Protein AF-A0A5E7QLJ2-F1 (afdb_monomer_lite)

Secondary structure (DSSP, 8-state):
-HHHHH---S--HHHHHHHHHHHHHHHHHTT--HHHHHHHHHHHHHHHHHHHHHHHHHHHHHTS--------IIIIIHHHHHHHHHHHHHHHHHHGGGTT-TTHHHHHHHHHTT--SSHHHHHHHHHHHTTSSPPPPP-

Structure (mmCIF, N/CA/C/O backbone):
data_AF-A0A5E7QLJ2-F1
#
_entry.id   AF-A0A5E7QLJ2-F1
#
loop_
_atom_site.group_PDB
_atom_site.id
_atom_site.type_symbol
_atom_site.label_atom_id
_atom_site.label_alt_id
_atom_site.label_comp_id
_atom_site.label_asym_id
_atom_site.label_entity_id
_atom_site.label_seq_id
_atom_site.pdbx_PDB_ins_code
_atom_site.Cartn_x
_atom_site.Cartn_y
_atom_site.Cartn_z
_atom_site.occupancy
_atom_site.B_iso_or_equiv
_atom_site.auth_seq_id
_atom_site.auth_comp_id
_atom_site.auth_asym_id
_atom_site.auth_atom_id
_atom_site.pdbx_PDB_model_num
ATOM 1 N N . MET A 1 1 ? 8.437 1.061 -14.505 1.00 59.72 1 MET A N 1
ATOM 2 C CA . MET A 1 1 ? 9.827 0.770 -14.924 1.00 59.72 1 MET A CA 1
ATOM 3 C C . MET A 1 1 ? 10.851 1.859 -14.655 1.00 59.72 1 MET A C 1
ATOM 5 O O . MET A 1 1 ? 12.020 1.539 -14.767 1.00 59.72 1 MET A O 1
ATOM 9 N N . THR A 1 2 ? 10.503 3.077 -14.222 1.00 68.25 2 THR A N 1
ATOM 10 C CA . THR A 1 2 ? 11.506 4.133 -13.966 1.00 68.25 2 THR A CA 1
ATOM 11 C C . THR A 1 2 ? 12.689 3.670 -13.104 1.00 68.25 2 THR A C 1
ATOM 13 O O . THR A 1 2 ? 13.797 4.147 -13.296 1.00 68.25 2 THR A O 1
ATOM 16 N N . LYS A 1 3 ? 12.489 2.722 -12.177 1.00 75.06 3 LYS A N 1
ATOM 17 C CA . LYS A 1 3 ? 13.564 2.127 -11.364 1.00 75.06 3 LYS A CA 1
ATOM 18 C C . LYS A 1 3 ? 14.408 1.069 -12.088 1.00 75.06 3 LYS A C 1
ATOM 20 O O . LYS A 1 3 ? 15.603 1.032 -11.846 1.00 75.06 3 LYS A O 1
ATOM 25 N N . TRP A 1 4 ? 13.824 0.281 -12.997 1.00 79.44 4 TRP A N 1
ATOM 26 C CA . TRP A 1 4 ? 14.589 -0.568 -13.924 1.00 79.44 4 TRP A CA 1
ATOM 27 C C . TRP A 1 4 ? 15.477 0.309 -14.813 1.00 79.44 4 TRP A C 1
ATOM 29 O O . TRP A 1 4 ? 16.687 0.134 -14.837 1.00 79.44 4 TRP A O 1
ATOM 39 N N . ASP A 1 5 ? 14.879 1.325 -15.440 1.00 80.62 5 ASP A N 1
ATOM 40 C CA . ASP A 1 5 ? 15.568 2.202 -16.391 1.00 80.62 5 ASP A CA 1
ATOM 41 C C . ASP A 1 5 ? 16.655 3.069 -15.715 1.00 80.62 5 ASP A C 1
ATOM 43 O O . ASP A 1 5 ? 17.665 3.390 -16.330 1.00 80.62 5 ASP A O 1
ATOM 47 N N . SER A 1 6 ? 16.462 3.464 -14.447 1.00 78.44 6 SER A N 1
ATOM 48 C CA . SER A 1 6 ? 17.407 4.331 -13.711 1.00 78.44 6 SER A CA 1
ATOM 49 C C . SER A 1 6 ? 18.338 3.608 -12.734 1.00 78.44 6 SER A C 1
ATOM 51 O O . SER A 1 6 ? 19.182 4.264 -12.128 1.00 78.44 6 SER A O 1
ATOM 53 N N . GLY A 1 7 ? 18.156 2.304 -12.506 1.00 79.69 7 GLY A N 1
ATOM 54 C CA . GLY A 1 7 ? 18.905 1.527 -11.508 1.00 79.69 7 GLY A CA 1
ATOM 55 C C . GLY A 1 7 ? 18.683 1.948 -10.047 1.00 79.69 7 GLY A C 1
ATOM 56 O O . GLY A 1 7 ? 19.374 1.463 -9.152 1.00 79.69 7 GLY A O 1
ATOM 57 N N . LYS A 1 8 ? 17.745 2.864 -9.773 1.00 84.00 8 LYS A N 1
ATOM 58 C CA . LYS A 1 8 ? 17.470 3.337 -8.410 1.00 84.00 8 LYS A CA 1
ATOM 59 C C . LYS A 1 8 ? 16.850 2.230 -7.552 1.00 84.00 8 LYS A C 1
ATOM 61 O O . LYS A 1 8 ? 16.013 1.474 -8.057 1.00 84.00 8 LYS A O 1
ATOM 66 N N . PRO A 1 9 ? 17.173 2.176 -6.246 1.00 87.38 9 PRO A N 1
ATOM 67 C CA . PRO A 1 9 ? 16.599 1.181 -5.355 1.00 87.38 9 PRO A CA 1
ATOM 68 C C . PRO A 1 9 ? 15.073 1.308 -5.285 1.00 87.38 9 PRO A C 1
ATOM 70 O O . PRO A 1 9 ? 14.498 2.396 -5.404 1.00 87.38 9 PRO A O 1
ATOM 73 N N . ILE A 1 10 ? 14.401 0.170 -5.091 1.00 89.88 10 ILE A N 1
ATOM 74 C CA . ILE A 1 10 ? 12.956 0.153 -4.849 1.00 89.88 10 ILE A CA 1
ATOM 75 C C . ILE A 1 10 ? 12.631 0.818 -3.520 1.00 89.88 10 ILE A C 1
ATOM 77 O O . ILE A 1 10 ? 11.716 1.640 -3.477 1.00 89.88 10 ILE A O 1
ATOM 81 N N . GLN A 1 11 ? 13.373 0.473 -2.476 1.00 90.94 11 GLN A N 1
ATOM 82 C CA . GLN A 1 11 ? 13.201 1.068 -1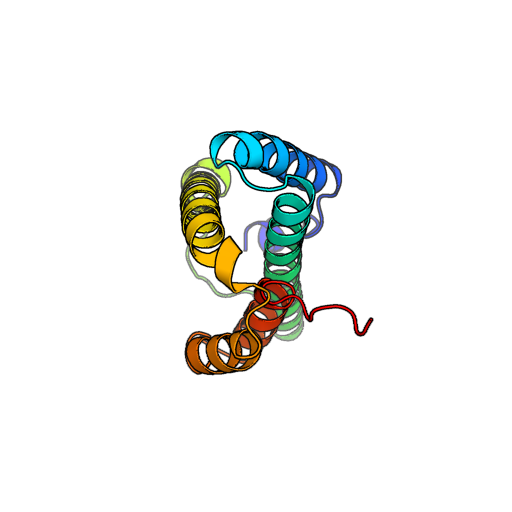.165 1.00 90.94 11 GLN A CA 1
ATOM 83 C C . GLN A 1 11 ? 13.863 2.445 -1.102 1.00 90.94 11 GLN A C 1
ATOM 85 O O . GLN A 1 11 ? 15.022 2.607 -1.484 1.00 90.94 11 GLN A O 1
ATOM 90 N N . ASP A 1 12 ? 13.122 3.417 -0.583 1.00 92.44 12 ASP A N 1
ATOM 91 C CA . ASP A 1 12 ? 13.586 4.780 -0.328 1.00 92.44 12 ASP A CA 1
ATOM 92 C C . ASP A 1 12 ? 13.138 5.178 1.081 1.00 92.44 12 ASP A C 1
ATOM 94 O O . ASP A 1 12 ? 12.132 5.859 1.267 1.00 92.44 12 ASP A O 1
ATOM 98 N N . SER A 1 13 ? 13.854 4.687 2.099 1.00 92.50 13 SER A N 1
ATOM 99 C CA . SER A 1 13 ? 13.434 4.809 3.502 1.00 92.50 13 SER A CA 1
ATOM 100 C C . SER A 1 13 ? 13.127 6.253 3.939 1.00 92.50 13 SER A C 1
ATOM 102 O O . SER A 1 13 ? 12.097 6.451 4.585 1.00 92.50 13 SER A O 1
ATOM 104 N N . PRO A 1 14 ? 13.932 7.280 3.585 1.00 94.25 14 PRO A N 1
ATOM 105 C CA . PRO A 1 14 ? 13.598 8.666 3.917 1.00 94.25 14 PRO A CA 1
ATOM 106 C C . PRO A 1 14 ? 12.293 9.135 3.265 1.00 94.25 14 PRO A C 1
ATOM 108 O O . PRO A 1 14 ? 11.451 9.749 3.925 1.00 94.25 14 PRO A O 1
ATOM 111 N N . ARG A 1 15 ? 12.083 8.824 1.979 1.00 91.44 15 ARG A N 1
ATOM 112 C CA . ARG A 1 15 ? 10.837 9.173 1.287 1.00 91.44 15 ARG A CA 1
ATOM 113 C C . ARG A 1 15 ? 9.641 8.437 1.878 1.00 91.44 15 ARG A C 1
ATOM 115 O O . ARG A 1 15 ? 8.575 9.030 2.019 1.00 91.44 15 ARG A O 1
ATOM 122 N N . GLU A 1 16 ? 9.809 7.162 2.196 1.00 94.38 16 GLU A N 1
ATOM 123 C CA . GLU A 1 16 ? 8.778 6.308 2.775 1.00 94.38 16 GLU A CA 1
ATOM 124 C C . GLU A 1 16 ? 8.336 6.828 4.150 1.00 94.38 16 GLU A C 1
ATOM 126 O O . GLU A 1 16 ? 7.139 6.995 4.390 1.00 94.38 16 GLU A O 1
ATOM 131 N N . ALA A 1 17 ? 9.289 7.207 5.006 1.00 96.06 17 ALA A N 1
ATOM 132 C CA . ALA A 1 17 ? 9.004 7.840 6.291 1.00 96.06 17 ALA A CA 1
ATOM 133 C C . ALA A 1 17 ? 8.210 9.148 6.128 1.00 96.06 17 ALA A C 1
ATOM 135 O O . ALA A 1 17 ? 7.249 9.377 6.863 1.00 96.06 17 ALA A O 1
ATOM 136 N N . GLN A 1 18 ? 8.546 9.974 5.130 1.00 95.31 18 GLN A N 1
ATOM 137 C CA . GLN A 1 18 ? 7.800 11.204 4.847 1.00 95.31 18 GLN A CA 1
ATOM 138 C C . GLN A 1 18 ? 6.353 10.926 4.413 1.00 95.31 18 GLN A C 1
ATOM 140 O O . GLN A 1 18 ? 5.440 11.642 4.821 1.00 95.31 18 GLN A O 1
ATOM 145 N N . VAL A 1 19 ? 6.126 9.898 3.590 1.00 93.81 19 VAL A N 1
ATOM 146 C CA . VAL A 1 19 ? 4.773 9.509 3.152 1.00 93.81 19 VAL A CA 1
ATOM 147 C C . VAL A 1 19 ? 3.930 9.063 4.347 1.00 93.81 19 VAL A C 1
ATOM 149 O O . VAL A 1 19 ? 2.793 9.511 4.491 1.00 93.81 19 VAL A O 1
ATOM 152 N N . ILE A 1 20 ? 4.501 8.253 5.241 1.00 96.06 20 ILE A N 1
ATOM 153 C CA . ILE A 1 20 ? 3.825 7.801 6.463 1.00 96.06 20 ILE A CA 1
ATOM 154 C C . ILE A 1 20 ? 3.540 8.980 7.403 1.00 96.06 20 ILE A C 1
ATOM 156 O O . ILE A 1 20 ? 2.435 9.086 7.933 1.00 96.06 20 ILE A O 1
ATOM 160 N N . ALA A 1 21 ? 4.492 9.899 7.586 1.00 95.88 21 ALA A N 1
ATOM 161 C CA . ALA A 1 21 ? 4.287 11.096 8.401 1.00 95.88 21 ALA A CA 1
ATOM 162 C C . ALA A 1 21 ? 3.133 11.961 7.865 1.00 95.88 21 ALA A C 1
ATOM 164 O O . ALA A 1 21 ? 2.255 12.359 8.627 1.00 95.88 21 ALA A O 1
ATOM 165 N N . ASN A 1 22 ? 3.069 12.174 6.548 1.00 92.69 22 ASN A N 1
ATOM 166 C CA . ASN A 1 22 ? 1.974 12.919 5.921 1.00 92.69 22 ASN A CA 1
ATOM 167 C C . ASN A 1 22 ? 0.620 12.215 6.098 1.00 92.69 22 ASN A C 1
ATOM 169 O O . ASN A 1 22 ? -0.398 12.870 6.318 1.00 92.69 22 ASN A O 1
ATOM 173 N N . ALA A 1 23 ? 0.594 10.882 6.018 1.00 94.19 23 ALA A N 1
ATOM 174 C CA . ALA A 1 23 ? -0.620 10.105 6.242 1.00 94.19 23 ALA A CA 1
ATOM 175 C C . ALA A 1 23 ? -1.157 10.259 7.672 1.00 94.19 23 ALA A C 1
ATOM 177 O O . ALA A 1 23 ? -2.365 10.396 7.855 1.00 94.19 23 ALA A O 1
ATOM 178 N N . ARG A 1 24 ? -0.269 10.313 8.674 1.00 95.88 24 ARG A N 1
ATOM 179 C CA . ARG A 1 24 ? -0.642 10.581 10.074 1.00 95.88 24 ARG A CA 1
ATOM 180 C C . ARG A 1 24 ? -1.316 11.940 10.232 1.00 95.88 24 ARG A C 1
ATOM 182 O O . ARG A 1 24 ? -2.317 12.039 10.931 1.00 95.88 24 ARG A O 1
ATOM 189 N N . THR A 1 25 ? -0.807 12.973 9.561 1.00 93.50 25 THR A N 1
ATOM 190 C CA . THR A 1 25 ? -1.439 14.300 9.560 1.00 93.50 25 THR A CA 1
ATOM 191 C C . THR A 1 25 ? -2.842 14.242 8.953 1.00 93.50 25 THR A C 1
ATOM 193 O O . THR A 1 25 ? -3.795 14.683 9.592 1.00 93.50 25 THR A O 1
ATOM 196 N N . LEU A 1 26 ? -2.998 13.615 7.782 1.00 90.56 26 LEU A N 1
ATOM 197 C CA . LEU A 1 26 ? -4.298 13.475 7.108 1.00 90.56 26 LEU A CA 1
ATOM 198 C C . LEU A 1 26 ? -5.311 12.651 7.916 1.00 90.56 26 LEU A C 1
ATOM 200 O O . LEU A 1 26 ? -6.508 12.914 7.843 1.00 90.56 26 LEU A O 1
ATOM 204 N N . ALA A 1 27 ? -4.858 11.677 8.709 1.00 93.56 27 ALA A N 1
ATOM 205 C CA . ALA A 1 27 ? -5.735 10.886 9.573 1.00 93.56 27 ALA A CA 1
ATOM 206 C C . ALA A 1 27 ? -6.597 11.774 10.484 1.00 93.56 27 ALA A C 1
ATOM 208 O O . ALA A 1 27 ? -7.799 11.545 10.626 1.00 93.56 27 ALA A O 1
ATOM 209 N N . THR A 1 28 ? -5.997 12.834 11.035 1.00 89.81 28 THR A N 1
ATOM 210 C CA . THR A 1 28 ? -6.684 13.761 11.944 1.00 89.81 28 THR A CA 1
ATOM 211 C C . THR A 1 28 ? -7.816 14.531 11.259 1.00 89.81 28 THR A C 1
ATOM 213 O O . THR A 1 28 ? -8.879 14.707 11.855 1.00 89.81 28 THR A O 1
ATOM 216 N N . GLU A 1 29 ? -7.656 14.893 9.982 1.00 88.56 29 GLU A N 1
ATOM 217 C CA . GLU A 1 29 ? -8.693 15.562 9.178 1.00 88.56 29 GLU A CA 1
ATOM 218 C C . GLU A 1 29 ? -9.914 14.655 8.954 1.00 88.56 29 GLU A C 1
ATOM 220 O O . GLU A 1 29 ? -11.048 15.124 8.851 1.00 88.56 29 GLU A O 1
ATOM 225 N N . HIS A 1 30 ? -9.686 13.340 8.940 1.00 85.94 30 HIS A N 1
ATOM 226 C CA . HIS A 1 30 ? -10.703 12.309 8.748 1.00 85.94 30 HIS A CA 1
ATOM 227 C C . HIS A 1 30 ? -11.214 11.684 10.056 1.00 85.94 30 HIS A C 1
ATOM 229 O O . HIS A 1 30 ? -12.002 10.740 9.998 1.00 85.94 30 HIS A O 1
ATOM 235 N N . LYS A 1 31 ? -10.812 12.205 11.229 1.00 90.56 31 LYS A N 1
ATOM 236 C CA . LYS A 1 31 ? -11.151 11.654 12.560 1.00 90.56 31 LYS A CA 1
ATOM 237 C C . LYS A 1 31 ? -10.764 10.174 12.719 1.00 90.56 31 LYS A C 1
ATOM 239 O O . LYS A 1 31 ? -11.457 9.413 13.391 1.00 90.56 31 LYS A O 1
ATOM 244 N N . LEU A 1 32 ? -9.673 9.776 12.073 1.00 93.88 32 LEU A N 1
ATOM 245 C CA . LEU A 1 32 ? -9.088 8.443 12.152 1.00 93.88 32 LEU A CA 1
ATOM 246 C C . LEU A 1 32 ? -7.943 8.423 13.166 1.00 93.88 32 LEU A C 1
ATOM 248 O O . LEU A 1 32 ? -7.291 9.444 13.392 1.00 93.88 32 LEU A O 1
ATOM 252 N N . ASP A 1 33 ? -7.660 7.246 13.722 1.00 94.69 33 ASP A N 1
ATOM 253 C CA . ASP A 1 33 ? -6.458 7.037 14.525 1.00 94.69 33 ASP A CA 1
ATOM 254 C C . ASP A 1 33 ? -5.193 7.148 13.631 1.00 94.69 33 ASP A C 1
ATOM 256 O O . ASP A 1 33 ? -5.104 6.479 12.591 1.00 94.69 33 ASP A O 1
ATOM 260 N N . PRO A 1 34 ? -4.219 8.019 13.967 1.00 96.19 34 PRO A N 1
ATOM 261 C CA . PRO A 1 34 ? -3.027 8.210 13.142 1.00 96.19 34 PRO A CA 1
ATOM 262 C C . PRO A 1 34 ? -2.118 6.981 13.037 1.00 96.19 34 PRO A C 1
ATOM 264 O O . PRO A 1 34 ? -1.443 6.829 12.017 1.00 96.19 34 PRO A O 1
ATOM 267 N N . ASP A 1 35 ? -2.053 6.128 14.063 1.00 95.75 35 ASP A N 1
ATOM 268 C CA . ASP A 1 35 ? -1.246 4.905 14.043 1.00 95.75 35 ASP A CA 1
ATOM 269 C C . ASP A 1 35 ? -1.875 3.850 13.132 1.00 95.75 35 ASP A C 1
ATOM 271 O O . ASP A 1 35 ? -1.172 3.253 12.313 1.00 95.75 35 ASP A O 1
ATOM 275 N N . ASP A 1 36 ? -3.195 3.692 13.193 1.00 95.25 36 A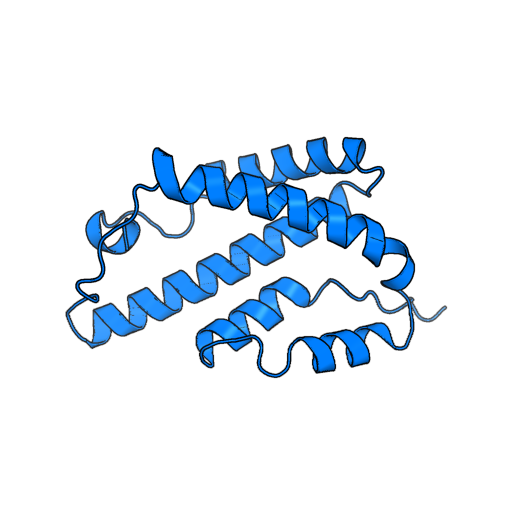SP A N 1
ATOM 276 C CA . ASP A 1 36 ? -3.962 2.848 12.273 1.00 95.25 36 ASP A CA 1
ATOM 277 C C . ASP A 1 36 ? -3.753 3.261 10.806 1.00 95.25 36 ASP A C 1
ATOM 279 O O . ASP A 1 36 ? -3.470 2.432 9.934 1.00 95.25 36 ASP A O 1
ATOM 283 N N . VAL A 1 37 ? -3.829 4.564 10.519 1.00 96.81 37 VAL A N 1
ATOM 284 C CA . VAL A 1 37 ? -3.594 5.093 9.168 1.00 96.81 37 VAL A CA 1
ATOM 285 C C . VAL A 1 37 ? -2.141 4.904 8.730 1.00 96.81 37 VAL A C 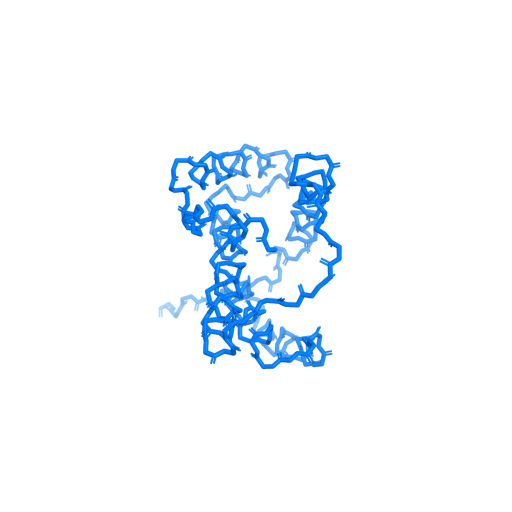1
ATOM 287 O O . VAL A 1 37 ? -1.886 4.552 7.575 1.00 96.81 37 VAL A O 1
ATOM 290 N N . ALA A 1 38 ? -1.175 5.092 9.630 1.00 96.75 38 ALA A N 1
ATOM 291 C CA . ALA A 1 38 ? 0.228 4.832 9.329 1.00 96.75 38 ALA A CA 1
ATOM 292 C C . ALA A 1 38 ? 0.465 3.363 8.949 1.00 96.75 38 ALA A C 1
ATOM 294 O O . ALA A 1 38 ? 1.166 3.094 7.971 1.00 96.75 38 ALA A O 1
ATOM 295 N N . GLN A 1 39 ? -0.150 2.423 9.672 1.00 96.56 39 GLN A N 1
ATOM 296 C CA . GLN A 1 39 ? -0.081 0.995 9.356 1.00 96.56 39 GLN A CA 1
ATOM 297 C C . GLN A 1 39 ? -0.738 0.677 8.009 1.00 96.56 39 GLN A C 1
ATOM 299 O O . GLN A 1 39 ? -0.152 -0.048 7.201 1.00 96.56 39 GLN A O 1
ATOM 304 N N . LEU A 1 40 ? -1.906 1.263 7.722 1.00 97.06 40 LEU A N 1
ATOM 305 C CA . LEU A 1 40 ? -2.595 1.099 6.440 1.00 97.06 40 LEU A CA 1
ATOM 306 C C . LEU A 1 40 ? -1.717 1.541 5.262 1.00 97.06 40 LEU A C 1
ATOM 308 O O . LEU A 1 40 ? -1.585 0.811 4.277 1.00 97.06 40 LEU A O 1
ATOM 312 N N . ILE A 1 41 ? -1.107 2.725 5.357 1.00 97.06 41 ILE A N 1
ATOM 313 C CA . ILE A 1 41 ? -0.263 3.280 4.293 1.00 97.06 41 ILE A CA 1
ATOM 314 C C . ILE A 1 41 ? 1.048 2.507 4.158 1.00 97.06 41 ILE A C 1
ATOM 316 O O . ILE A 1 41 ? 1.442 2.186 3.035 1.00 97.06 41 ILE A O 1
ATOM 320 N N . ALA A 1 42 ? 1.671 2.104 5.268 1.00 97.25 42 ALA A N 1
ATOM 321 C CA . ALA A 1 42 ? 2.820 1.203 5.230 1.00 97.25 42 ALA A CA 1
ATOM 322 C C . ALA A 1 42 ? 2.472 -0.119 4.520 1.00 97.25 42 ALA A C 1
ATOM 324 O O . ALA A 1 42 ? 3.242 -0.591 3.686 1.00 97.25 42 ALA A O 1
ATOM 325 N N . ALA A 1 43 ? 1.286 -0.689 4.763 1.00 98.00 43 ALA A N 1
ATOM 326 C CA . ALA A 1 43 ? 0.840 -1.898 4.074 1.00 98.00 43 ALA A CA 1
ATOM 327 C C . ALA A 1 43 ? 0.692 -1.705 2.556 1.00 98.00 43 ALA A C 1
ATOM 329 O O . ALA A 1 43 ? 1.123 -2.574 1.794 1.00 98.00 43 ALA A O 1
ATOM 330 N N . GLN A 1 44 ? 0.161 -0.560 2.106 1.00 98.06 44 GLN A N 1
ATOM 331 C CA . GLN A 1 44 ? 0.085 -0.239 0.673 1.00 98.06 44 GLN A CA 1
ATOM 332 C C . GLN A 1 44 ? 1.480 -0.119 0.046 1.00 98.06 44 GLN A C 1
ATOM 334 O O . GLN A 1 44 ? 1.716 -0.597 -1.064 1.00 98.06 44 GLN A O 1
ATOM 339 N N . MET A 1 45 ? 2.416 0.512 0.758 1.00 96.56 45 MET A N 1
ATOM 340 C CA . MET A 1 45 ? 3.788 0.708 0.290 1.00 96.56 45 MET A CA 1
ATOM 341 C C . MET A 1 45 ? 4.534 -0.619 0.169 1.00 96.56 45 MET A C 1
ATOM 343 O O . MET A 1 45 ? 5.139 -0.881 -0.869 1.00 96.56 45 MET A O 1
ATOM 347 N N . GLU A 1 46 ? 4.445 -1.489 1.176 1.00 97.81 46 GLU A N 1
ATOM 348 C CA . GLU A 1 46 ? 5.060 -2.819 1.126 1.00 97.81 46 GLU A CA 1
ATOM 349 C C . GLU A 1 46 ? 4.456 -3.694 0.022 1.00 97.81 46 GLU A C 1
ATOM 351 O O . GLU A 1 46 ? 5.194 -4.345 -0.716 1.00 97.81 46 GLU A O 1
ATOM 356 N N . ALA A 1 47 ? 3.134 -3.659 -0.167 1.00 98.12 47 ALA A N 1
ATOM 357 C CA . ALA A 1 47 ? 2.481 -4.341 -1.284 1.00 98.12 47 ALA A CA 1
ATOM 358 C C . ALA A 1 47 ? 2.979 -3.828 -2.646 1.00 98.12 47 ALA A C 1
ATOM 360 O O . ALA A 1 47 ? 3.280 -4.610 -3.548 1.00 98.12 47 ALA A O 1
ATOM 361 N N . ASN A 1 48 ? 3.134 -2.511 -2.795 1.00 96.62 48 ASN A N 1
ATOM 362 C CA . ASN A 1 48 ? 3.663 -1.922 -4.020 1.00 96.62 48 ASN A CA 1
ATOM 363 C C . ASN A 1 48 ? 5.139 -2.289 -4.259 1.00 96.62 48 ASN A C 1
ATOM 365 O O . ASN A 1 48 ? 5.544 -2.490 -5.408 1.00 96.62 48 ASN A O 1
ATOM 369 N N . LYS A 1 49 ? 5.952 -2.392 -3.200 1.00 96.25 49 LYS A N 1
ATOM 370 C CA . LYS A 1 49 ? 7.341 -2.867 -3.295 1.00 96.25 49 LYS A CA 1
ATOM 371 C C . LYS A 1 49 ? 7.405 -4.347 -3.665 1.00 96.25 49 LYS A C 1
ATOM 373 O O . LYS A 1 49 ? 8.235 -4.700 -4.498 1.00 96.25 49 LYS A O 1
ATOM 378 N N . LEU A 1 50 ? 6.508 -5.182 -3.136 1.00 97.88 50 LEU A N 1
ATOM 379 C CA . LEU A 1 50 ? 6.400 -6.601 -3.492 1.00 97.88 50 LEU A CA 1
ATOM 380 C C . LEU A 1 50 ? 6.212 -6.784 -5.003 1.00 97.88 50 LEU A C 1
ATOM 382 O O . LEU A 1 50 ? 6.971 -7.526 -5.625 1.00 97.88 50 LEU A O 1
ATOM 386 N N . VAL A 1 51 ? 5.277 -6.046 -5.614 1.00 97.19 51 VAL A N 1
ATOM 387 C CA . VAL A 1 51 ? 5.075 -6.086 -7.075 1.00 97.19 51 VAL A CA 1
ATOM 388 C C . VAL A 1 51 ? 6.318 -5.599 -7.817 1.00 97.19 51 VAL A C 1
ATOM 390 O O . VAL A 1 51 ? 6.757 -6.243 -8.766 1.00 97.19 51 VAL A O 1
ATOM 393 N N . GLN A 1 52 ? 6.922 -4.486 -7.386 1.00 95.12 52 GLN A N 1
ATOM 394 C CA . GLN A 1 52 ? 8.126 -3.960 -8.037 1.00 95.12 52 GLN A CA 1
ATOM 395 C C . GLN A 1 52 ? 9.285 -4.965 -8.006 1.00 95.12 52 GLN A C 1
ATOM 397 O O . GLN A 1 52 ? 9.924 -5.163 -9.037 1.00 95.12 52 GLN A O 1
ATOM 402 N N . TYR A 1 53 ? 9.551 -5.611 -6.867 1.00 96.31 53 TYR A N 1
ATOM 403 C CA . TYR A 1 53 ? 10.609 -6.618 -6.762 1.00 96.31 53 TYR A CA 1
ATOM 404 C C . TYR A 1 53 ? 10.299 -7.859 -7.601 1.00 96.31 53 TYR A C 1
ATOM 406 O O . TYR A 1 53 ? 11.180 -8.336 -8.314 1.00 96.31 53 TYR A O 1
ATOM 414 N N . GLY A 1 54 ? 9.052 -8.345 -7.573 1.00 96.56 54 GLY A N 1
ATOM 415 C CA . GLY A 1 54 ? 8.627 -9.482 -8.391 1.00 96.56 54 GLY A CA 1
ATOM 416 C C . GLY A 1 54 ? 8.797 -9.221 -9.889 1.00 96.56 54 GLY A C 1
ATOM 417 O O . GLY A 1 54 ? 9.354 -10.053 -10.602 1.00 96.56 54 GLY A O 1
ATOM 418 N N . LEU A 1 55 ? 8.399 -8.036 -10.358 1.00 95.38 55 LEU A N 1
ATOM 419 C CA . LEU A 1 55 ? 8.575 -7.631 -11.753 1.00 95.38 55 LEU A CA 1
ATOM 420 C C . LEU A 1 55 ? 10.051 -7.456 -12.132 1.00 95.38 55 LEU A C 1
ATOM 422 O O . LEU A 1 55 ? 10.453 -7.923 -13.194 1.00 95.38 55 LEU A O 1
ATOM 426 N N . LEU A 1 56 ? 10.876 -6.841 -11.272 1.00 94.00 56 LEU A N 1
ATOM 427 C CA . LEU A 1 56 ? 12.319 -6.742 -11.528 1.00 94.00 56 LEU A CA 1
ATOM 428 C C . LEU A 1 56 ? 12.947 -8.128 -11.692 1.00 94.00 56 LEU A C 1
ATOM 430 O O . LEU A 1 56 ? 13.702 -8.327 -12.637 1.00 94.00 56 LEU A O 1
ATOM 434 N N . ALA A 1 57 ? 12.618 -9.082 -10.818 1.00 94.88 57 ALA A N 1
ATOM 435 C CA . ALA A 1 57 ? 13.141 -10.442 -10.908 1.00 94.88 57 ALA A CA 1
ATOM 436 C C . ALA A 1 57 ? 12.746 -11.121 -12.233 1.00 94.88 57 ALA A C 1
ATOM 438 O O . ALA A 1 57 ? 13.589 -11.731 -12.889 1.00 94.88 57 ALA A O 1
ATOM 439 N N . GLN A 1 58 ? 11.490 -10.963 -12.668 1.00 95.12 58 GLN A N 1
ATOM 440 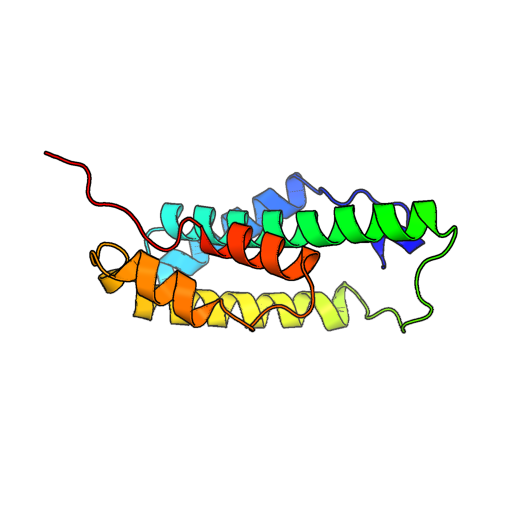C CA . GLN A 1 58 ? 11.018 -11.483 -13.957 1.00 95.12 58 GLN A CA 1
ATOM 441 C C . GLN A 1 58 ? 11.778 -10.866 -15.139 1.00 95.12 58 GLN A C 1
ATOM 443 O O . GLN A 1 58 ? 12.205 -11.586 -16.038 1.00 95.12 58 GLN A O 1
ATOM 448 N N . TRP A 1 5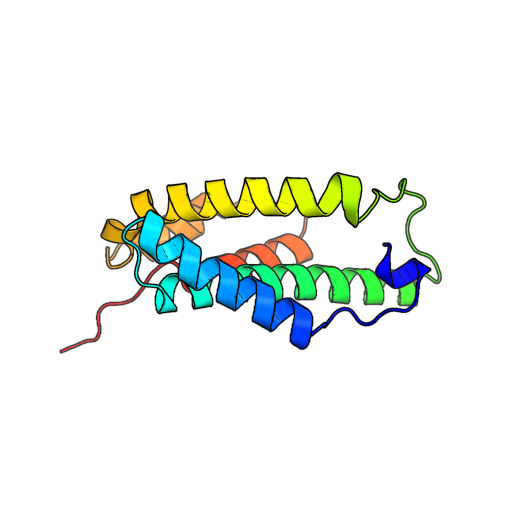9 ? 11.990 -9.548 -15.134 1.00 94.81 59 TRP A N 1
ATOM 449 C CA . TRP A 1 59 ? 12.710 -8.859 -16.212 1.00 94.81 59 TRP A CA 1
ATOM 450 C C . TRP A 1 59 ? 14.200 -9.192 -16.229 1.00 94.81 59 TRP A C 1
ATOM 452 O O . TRP A 1 59 ? 14.775 -9.340 -17.303 1.00 94.81 59 TRP A O 1
ATOM 462 N N . GLN A 1 60 ? 14.824 -9.364 -15.060 1.00 93.25 60 GLN A N 1
ATOM 463 C CA . GLN A 1 60 ? 16.204 -9.847 -14.965 1.00 93.25 60 GLN A CA 1
ATOM 464 C C . GLN A 1 60 ? 16.338 -11.241 -15.581 1.00 93.25 60 GLN A C 1
ATOM 466 O O . GLN A 1 60 ? 17.239 -11.461 -16.385 1.00 93.25 60 GLN A O 1
ATOM 471 N N . ALA A 1 61 ? 15.422 -12.159 -15.257 1.00 95.94 61 ALA A N 1
ATOM 472 C CA . ALA A 1 61 ? 15.418 -13.510 -15.814 1.00 95.94 61 ALA A CA 1
ATOM 473 C C . ALA A 1 61 ? 15.161 -13.529 -17.332 1.00 95.94 61 ALA A C 1
ATOM 475 O O . ALA A 1 61 ? 15.745 -14.342 -18.043 1.00 95.94 61 ALA A O 1
ATOM 476 N N . ALA A 1 62 ? 14.315 -12.624 -17.833 1.00 95.44 62 ALA A N 1
ATOM 477 C CA . ALA A 1 62 ? 14.032 -12.483 -19.261 1.00 95.44 62 ALA A CA 1
ATOM 478 C C . ALA A 1 62 ? 15.111 -11.699 -20.036 1.00 95.44 62 ALA A C 1
ATOM 480 O O . ALA A 1 62 ? 15.101 -11.699 -21.265 1.00 95.44 62 ALA A O 1
ATOM 481 N N . GLY A 1 63 ? 16.012 -10.994 -19.344 1.00 95.19 63 GLY A N 1
ATOM 482 C CA . GLY A 1 63 ? 17.013 -10.105 -19.942 1.00 95.19 63 GLY A CA 1
ATOM 483 C C . GLY A 1 63 ? 16.460 -8.775 -20.475 1.00 95.19 63 GLY A C 1
ATOM 484 O O . GLY A 1 63 ? 17.225 -7.965 -20.995 1.00 95.19 63 GLY A O 1
ATOM 485 N N . ALA A 1 64 ? 15.156 -8.523 -20.342 1.00 93.62 64 ALA A N 1
ATOM 486 C CA . ALA A 1 64 ? 14.504 -7.305 -20.805 1.00 93.62 64 ALA A CA 1
ATOM 487 C C . ALA A 1 64 ? 13.240 -6.992 -19.992 1.00 93.62 64 ALA A C 1
ATOM 489 O O . ALA A 1 64 ? 12.551 -7.886 -19.496 1.00 93.62 64 ALA A O 1
ATOM 490 N N . ALA A 1 65 ? 12.909 -5.704 -19.904 1.00 92.81 65 ALA A N 1
ATOM 491 C CA . ALA A 1 65 ? 11.623 -5.231 -19.405 1.00 92.81 65 ALA A CA 1
ATOM 492 C C . ALA A 1 65 ? 10.693 -4.887 -20.590 1.00 92.81 65 ALA A C 1
ATOM 494 O O . ALA A 1 65 ? 11.188 -4.443 -21.620 1.00 92.81 65 ALA A O 1
ATOM 495 N N . PRO A 1 66 ? 9.360 -5.024 -20.455 1.00 90.75 66 PRO A N 1
ATOM 496 C CA . PRO A 1 66 ? 8.395 -4.651 -21.491 1.00 90.75 66 PRO A CA 1
ATOM 497 C C . PRO A 1 66 ? 8.580 -3.232 -22.060 1.00 90.75 66 PRO A C 1
ATOM 499 O O . PRO A 1 66 ? 8.852 -2.287 -21.311 1.00 90.75 66 PRO A O 1
ATOM 502 N N . ASP A 1 67 ? 8.286 -3.053 -23.348 1.00 89.75 67 ASP A N 1
ATOM 503 C CA . ASP A 1 67 ? 8.373 -1.769 -24.075 1.00 89.75 67 ASP A CA 1
ATOM 504 C C . ASP A 1 67 ? 7.199 -0.809 -23.805 1.00 89.75 67 ASP A C 1
ATOM 506 O O . ASP A 1 67 ? 6.951 0.146 -24.541 1.00 89.75 67 ASP A O 1
ATOM 510 N N . THR A 1 68 ? 6.441 -1.040 -22.732 1.00 87.00 68 THR A N 1
ATOM 511 C CA . THR A 1 68 ? 5.317 -0.177 -22.365 1.00 87.00 68 THR A CA 1
ATOM 512 C C . THR A 1 68 ? 5.786 1.264 -22.101 1.00 87.00 68 THR A C 1
ATOM 514 O O . THR A 1 68 ? 6.773 1.465 -21.382 1.00 87.00 68 THR A O 1
ATOM 517 N N . PRO A 1 69 ? 5.089 2.294 -22.621 1.00 86.06 69 PRO A N 1
ATOM 518 C CA . PRO A 1 69 ? 5.462 3.684 -22.382 1.00 86.06 69 PRO A CA 1
ATOM 519 C C . PRO A 1 69 ? 5.624 3.981 -20.891 1.00 86.06 69 PRO A C 1
ATOM 521 O O . PRO A 1 69 ? 4.794 3.592 -20.066 1.00 86.06 69 PRO A O 1
ATOM 524 N N . ARG A 1 70 ? 6.714 4.663 -20.531 1.00 85.50 70 ARG A N 1
ATOM 525 C CA . ARG A 1 70 ? 7.027 4.985 -19.136 1.00 85.50 70 ARG A CA 1
ATOM 526 C C . ARG A 1 70 ? 6.261 6.241 -18.716 1.00 85.50 70 ARG A C 1
ATOM 528 O O . ARG A 1 70 ? 6.577 7.316 -19.224 1.00 85.50 70 ARG A O 1
ATOM 535 N N . PRO A 1 71 ? 5.291 6.157 -17.789 1.00 87.50 71 PRO A N 1
ATOM 536 C CA . PRO A 1 71 ? 4.662 7.355 -17.256 1.00 87.50 71 PRO A CA 1
ATOM 537 C C . PRO A 1 71 ? 5.672 8.153 -16.427 1.00 87.50 71 PRO A C 1
ATOM 539 O O . PRO A 1 71 ? 6.512 7.592 -15.717 1.00 87.50 71 PRO A O 1
ATOM 542 N N . ASP A 1 72 ? 5.570 9.477 -16.497 1.00 89.00 72 ASP A N 1
ATOM 543 C CA . ASP A 1 72 ? 6.411 10.372 -15.708 1.00 89.00 72 ASP A CA 1
ATOM 544 C C . ASP A 1 72 ? 6.081 10.234 -14.214 1.00 89.00 72 ASP A C 1
ATOM 546 O O . ASP A 1 72 ? 4.931 10.379 -13.784 1.00 89.00 72 ASP A O 1
ATOM 550 N N . LEU A 1 73 ? 7.107 9.966 -13.403 1.00 85.75 73 LEU A N 1
ATOM 551 C CA . LEU A 1 73 ? 6.933 9.733 -11.973 1.00 85.75 73 LEU A CA 1
ATOM 552 C C . LEU A 1 73 ? 6.368 10.968 -11.251 1.00 85.75 73 LEU A C 1
ATOM 554 O O . LEU A 1 73 ? 5.541 10.830 -10.353 1.00 85.75 73 LEU A O 1
ATOM 558 N N . GLY A 1 74 ? 6.827 12.165 -11.614 1.00 86.19 74 GLY A N 1
ATOM 559 C CA . GLY A 1 74 ? 6.466 13.414 -10.949 1.00 86.19 74 GLY A CA 1
ATOM 560 C C . GLY A 1 74 ? 5.111 13.966 -11.381 1.00 86.19 74 GLY A C 1
ATOM 561 O O . GLY A 1 74 ? 4.352 14.437 -10.542 1.00 86.19 74 GLY A O 1
ATOM 562 N N . LYS A 1 75 ? 4.816 13.898 -12.678 1.00 89.06 75 LYS A N 1
ATOM 563 C CA . LYS A 1 75 ? 3.673 14.548 -13.325 1.00 89.06 75 LYS A CA 1
ATOM 564 C C . LYS A 1 75 ? 2.464 13.635 -13.486 1.00 89.06 75 LYS A C 1
ATOM 566 O O . LYS A 1 75 ? 1.353 14.140 -13.549 1.00 89.06 75 LYS A O 1
ATOM 571 N N . GLN A 1 76 ? 2.667 12.320 -13.582 1.00 90.94 76 GLN A N 1
ATOM 572 C CA . GLN A 1 76 ? 1.579 11.370 -13.842 1.00 90.94 76 GLN A CA 1
ATOM 573 C C . GLN A 1 76 ? 1.347 10.441 -12.649 1.00 90.94 76 GLN A C 1
ATOM 575 O O . GLN A 1 76 ? 0.220 10.306 -12.181 1.00 90.94 76 GLN A O 1
ATOM 580 N N . ILE A 1 77 ? 2.411 9.834 -12.112 1.00 90.81 77 ILE A N 1
ATOM 581 C CA . ILE A 1 77 ? 2.270 8.838 -11.041 1.00 90.81 77 ILE A CA 1
ATOM 582 C C . ILE A 1 77 ? 1.972 9.480 -9.685 1.00 90.81 77 ILE A C 1
ATOM 584 O O . ILE A 1 77 ? 0.997 9.097 -9.044 1.00 90.81 77 ILE A O 1
ATOM 588 N N . ARG A 1 78 ? 2.774 10.457 -9.235 1.00 90.31 78 ARG A N 1
ATOM 589 C CA . ARG A 1 78 ? 2.582 11.088 -7.913 1.00 90.31 78 ARG A CA 1
ATOM 590 C C . ARG A 1 78 ? 1.182 11.698 -7.726 1.00 90.31 78 ARG A C 1
ATOM 592 O O . ARG A 1 78 ? 0.555 11.337 -6.737 1.00 90.31 78 ARG A O 1
ATOM 599 N N . PRO A 1 79 ? 0.627 12.492 -8.665 1.00 92.88 79 PRO A N 1
ATOM 600 C CA . PRO A 1 79 ? -0.723 13.036 -8.499 1.00 92.88 79 PRO A CA 1
ATOM 601 C C . PRO A 1 79 ? -1.803 11.954 -8.398 1.00 92.88 79 PRO A C 1
ATOM 603 O O . PRO A 1 79 ? -2.753 12.091 -7.629 1.00 92.88 79 PRO A O 1
ATOM 606 N N . ARG A 1 80 ? -1.651 10.849 -9.141 1.00 95.06 80 ARG A N 1
ATOM 607 C CA . ARG A 1 80 ? -2.585 9.723 -9.064 1.00 95.06 80 ARG A CA 1
ATOM 608 C C . ARG A 1 80 ? -2.486 8.990 -7.728 1.00 95.06 80 ARG A C 1
ATOM 610 O O . ARG A 1 80 ? -3.514 8.599 -7.185 1.00 95.06 80 ARG A O 1
ATOM 617 N N . LEU A 1 81 ? -1.277 8.815 -7.193 1.00 93.06 81 LEU A N 1
ATOM 618 C CA . LEU A 1 81 ? -1.081 8.252 -5.854 1.00 93.06 81 LEU A CA 1
ATOM 619 C C . LEU A 1 81 ? -1.709 9.145 -4.779 1.00 93.06 81 LEU A C 1
ATOM 621 O O . LEU A 1 81 ? -2.389 8.623 -3.900 1.00 93.06 81 LEU A O 1
ATOM 625 N N . ASP A 1 82 ? -1.561 10.466 -4.886 1.00 91.00 82 ASP A N 1
ATOM 626 C CA . ASP A 1 82 ? -2.161 11.414 -3.941 1.00 91.00 82 ASP A CA 1
ATOM 627 C C . ASP A 1 82 ? -3.703 11.348 -3.966 1.00 91.00 82 ASP A C 1
ATOM 629 O O . ASP A 1 82 ? -4.349 11.348 -2.917 1.00 91.00 82 ASP A O 1
ATOM 633 N N . GLU A 1 83 ? -4.316 11.241 -5.152 1.00 94.00 83 GLU A N 1
ATOM 634 C CA . GLU A 1 83 ? -5.767 11.038 -5.296 1.00 94.00 83 GLU A CA 1
ATOM 635 C C . GLU A 1 83 ? -6.220 9.700 -4.690 1.00 94.00 83 GLU A C 1
ATOM 637 O O . GLU A 1 83 ? -7.186 9.656 -3.922 1.00 94.00 83 GLU A O 1
ATOM 642 N N . LEU A 1 84 ? -5.516 8.609 -5.006 1.00 95.31 84 LEU A N 1
ATOM 643 C CA . LEU A 1 84 ? -5.827 7.280 -4.479 1.00 95.31 84 LEU A CA 1
ATOM 644 C C . LEU A 1 84 ? -5.678 7.224 -2.958 1.00 95.31 84 LEU A C 1
ATOM 646 O O . LEU A 1 84 ? -6.512 6.604 -2.306 1.00 95.31 84 LEU A O 1
ATOM 650 N N . GLN A 1 85 ? -4.683 7.903 -2.385 1.00 92.25 85 GLN A N 1
ATOM 651 C CA . GLN A 1 85 ? -4.504 7.985 -0.938 1.00 92.25 85 GLN A CA 1
ATOM 652 C C . GLN A 1 85 ? -5.694 8.682 -0.270 1.00 92.25 85 GLN A C 1
ATOM 654 O O . GLN A 1 85 ? -6.243 8.152 0.693 1.00 92.25 85 GLN A O 1
ATOM 659 N N . LYS A 1 86 ? -6.152 9.824 -0.799 1.00 91.19 86 LYS A N 1
ATOM 660 C CA . LYS A 1 86 ? -7.338 10.523 -0.266 1.00 91.19 86 LYS A CA 1
ATOM 661 C C . LYS A 1 86 ? -8.584 9.641 -0.318 1.00 91.19 86 LYS A C 1
ATOM 663 O O . LYS A 1 86 ? -9.305 9.521 0.671 1.00 91.19 86 LYS A O 1
ATOM 668 N N . ARG A 1 87 ? -8.813 8.976 -1.455 1.00 94.88 87 ARG A N 1
ATOM 669 C CA . ARG A 1 87 ? -9.938 8.044 -1.627 1.00 94.88 87 ARG A CA 1
ATOM 670 C C . ARG A 1 87 ? -9.841 6.857 -0.675 1.00 94.88 87 ARG A C 1
ATOM 672 O O . ARG A 1 87 ? -10.849 6.479 -0.088 1.00 94.88 87 ARG A O 1
ATOM 679 N N . LEU A 1 88 ? -8.648 6.293 -0.498 1.00 95.25 88 LEU A N 1
ATOM 680 C CA . LEU A 1 88 ? -8.408 5.194 0.430 1.00 95.25 88 LEU A CA 1
ATOM 681 C C . LEU A 1 88 ? -8.753 5.600 1.864 1.00 95.25 88 LEU A C 1
ATOM 683 O O . LEU A 1 88 ? -9.489 4.874 2.520 1.00 95.25 88 LEU A O 1
ATOM 687 N N . LEU A 1 89 ? -8.287 6.763 2.332 1.00 94.25 89 LEU A N 1
ATOM 688 C CA . LEU A 1 89 ? -8.587 7.244 3.686 1.00 94.25 89 LEU A CA 1
ATOM 689 C C . LEU A 1 89 ? -10.080 7.522 3.887 1.00 94.25 89 LEU A C 1
ATOM 691 O O . LEU A 1 89 ? -10.627 7.174 4.930 1.00 94.25 89 LEU A O 1
ATOM 695 N N . GLN A 1 90 ? -10.763 8.067 2.878 1.00 94.25 90 GLN A N 1
ATOM 696 C CA . GLN A 1 90 ? -12.213 8.255 2.927 1.00 94.25 90 GLN A CA 1
ATOM 697 C C . GLN A 1 90 ? -12.961 6.920 3.081 1.00 94.25 90 GLN A C 1
ATOM 699 O O . GLN A 1 90 ? -13.849 6.805 3.924 1.00 94.25 90 GLN A O 1
ATOM 704 N N . GLN A 1 91 ? -12.604 5.908 2.285 1.00 95.56 91 GLN A N 1
ATOM 705 C CA . GLN A 1 91 ? -13.229 4.583 2.370 1.00 95.56 91 GLN A CA 1
ATOM 706 C C . GLN A 1 91 ? -12.862 3.868 3.671 1.00 95.56 91 GLN A C 1
ATOM 708 O O . GLN A 1 91 ? -13.706 3.226 4.289 1.00 95.56 91 GLN A O 1
ATOM 713 N N . TYR A 1 92 ? -11.623 4.029 4.128 1.00 96.06 92 TYR A N 1
ATOM 714 C CA . TYR A 1 92 ? -11.169 3.482 5.395 1.00 96.06 92 TYR A CA 1
ATOM 715 C C . TYR A 1 92 ? -11.923 4.086 6.583 1.00 96.06 92 TYR A C 1
ATOM 717 O O . TYR A 1 92 ? -12.334 3.342 7.463 1.00 96.06 92 TYR A O 1
ATOM 725 N N . ALA A 1 93 ? -12.202 5.394 6.584 1.00 95.19 93 ALA A N 1
ATOM 726 C CA . ALA A 1 93 ? -13.041 6.028 7.604 1.00 95.19 93 ALA A CA 1
ATOM 727 C C . ALA A 1 93 ? -14.468 5.466 7.629 1.00 95.19 93 ALA A C 1
ATOM 729 O O . ALA A 1 93 ? -15.004 5.201 8.703 1.00 95.19 93 ALA A O 1
ATOM 730 N N . ALA A 1 94 ? -15.068 5.226 6.459 1.00 95.56 94 ALA A N 1
ATOM 731 C CA . ALA A 1 94 ? -16.384 4.593 6.369 1.00 95.56 94 ALA A CA 1
ATOM 732 C C . ALA A 1 94 ? -16.367 3.125 6.840 1.00 95.56 94 ALA A C 1
ATOM 734 O O . ALA A 1 94 ? -17.351 2.637 7.393 1.00 95.56 94 ALA A O 1
ATOM 735 N N . PHE A 1 95 ? -15.246 2.430 6.637 1.00 95.56 95 PHE A N 1
ATOM 736 C CA . PHE A 1 95 ? -15.058 1.035 7.025 1.00 95.56 95 PHE A CA 1
ATOM 737 C C . PHE A 1 95 ? -14.627 0.848 8.488 1.00 95.56 95 PHE A C 1
ATOM 739 O O . PHE A 1 95 ? -14.885 -0.206 9.066 1.00 95.56 95 PHE A O 1
ATOM 746 N N . ALA A 1 96 ? -13.998 1.852 9.105 1.00 93.81 96 ALA A N 1
ATOM 747 C CA . ALA A 1 96 ? -13.397 1.768 10.436 1.00 93.81 96 ALA A CA 1
ATOM 748 C C . ALA A 1 96 ? -14.317 1.158 11.519 1.00 93.81 96 ALA A C 1
ATOM 750 O O . ALA A 1 96 ? -13.832 0.301 12.263 1.00 93.81 96 ALA A O 1
ATOM 751 N N . PRO A 1 97 ? -15.629 1.482 11.587 1.00 93.25 97 PRO A N 1
ATOM 752 C CA . PRO A 1 97 ? -16.540 0.874 12.562 1.00 93.25 97 PRO A CA 1
ATOM 753 C C . PRO A 1 97 ? -16.696 -0.651 12.437 1.00 93.25 97 PRO A C 1
ATOM 755 O O . PRO A 1 97 ? -17.052 -1.309 13.408 1.00 93.25 97 PRO A O 1
ATOM 758 N N . TYR A 1 98 ? -16.421 -1.223 11.262 1.00 95.31 98 TYR A N 1
ATOM 759 C CA . TYR A 1 98 ? -16.628 -2.642 10.955 1.00 95.31 98 TYR A CA 1
ATOM 760 C C . TYR A 1 98 ? -15.361 -3.490 11.089 1.00 95.31 98 TYR A C 1
ATOM 762 O O . TYR A 1 98 ? -15.415 -4.708 10.923 1.00 95.31 98 TYR A O 1
ATOM 770 N N . ARG A 1 99 ? -14.208 -2.885 11.404 1.00 94.50 99 ARG A N 1
ATOM 771 C CA . ARG A 1 99 ? -12.922 -3.603 11.469 1.00 94.50 99 ARG A CA 1
ATOM 772 C C . ARG A 1 99 ? -12.911 -4.738 12.494 1.00 94.50 99 ARG A C 1
ATOM 774 O O . ARG A 1 99 ? -12.145 -5.680 12.324 1.00 94.50 99 ARG A O 1
ATOM 781 N N . GLN A 1 100 ? -13.731 -4.642 13.540 1.00 94.75 100 GLN A N 1
ATOM 782 C CA . GLN A 1 100 ? -13.860 -5.653 14.597 1.00 94.75 100 GLN A CA 1
ATOM 783 C C . GLN A 1 100 ? -15.060 -6.592 14.402 1.00 94.75 100 GLN A C 1
ATOM 785 O O . GLN A 1 100 ? -15.292 -7.460 15.244 1.00 94.75 100 GLN A O 1
ATOM 790 N N . ASP A 1 101 ? -15.826 -6.440 13.316 1.00 95.62 101 ASP A N 1
ATOM 791 C CA . ASP A 1 101 ? -16.946 -7.334 13.030 1.00 95.62 101 ASP A CA 1
ATOM 792 C C . ASP A 1 101 ? -16.427 -8.773 12.828 1.00 95.62 101 ASP A C 1
ATOM 794 O O . ASP A 1 101 ? -15.480 -8.975 12.056 1.00 95.62 101 ASP A O 1
ATOM 798 N N . PRO A 1 102 ? -17.030 -9.793 13.468 1.00 94.06 102 PRO A N 1
ATOM 799 C CA . PRO A 1 102 ? -16.627 -11.188 13.292 1.00 94.06 102 PRO A CA 1
ATOM 800 C C . PRO A 1 102 ? -16.625 -11.663 11.830 1.00 94.06 102 PRO A C 1
ATOM 802 O O . PRO A 1 102 ? -15.854 -12.554 11.473 1.00 94.06 102 PRO A O 1
ATOM 805 N N . ASN A 1 103 ? -17.455 -11.062 10.974 1.00 95.75 103 ASN A N 1
ATOM 806 C CA . ASN A 1 103 ? -17.557 -11.389 9.554 1.00 95.75 103 ASN A CA 1
ATOM 807 C C . ASN A 1 103 ? -16.554 -10.627 8.678 1.00 95.75 103 ASN A C 1
ATOM 809 O O . ASN A 1 103 ? -16.398 -10.975 7.505 1.00 95.75 103 ASN A O 1
ATOM 813 N N . CYS A 1 104 ? -15.847 -9.629 9.220 1.00 96.75 104 CYS A N 1
ATOM 814 C CA . CYS A 1 104 ? -14.892 -8.804 8.479 1.00 96.75 104 CYS A CA 1
ATOM 815 C C . CYS A 1 104 ? -13.905 -9.641 7.638 1.00 96.75 104 CYS A C 1
ATOM 817 O O . CYS A 1 104 ? -13.786 -9.382 6.435 1.00 96.75 104 CYS A O 1
ATOM 819 N N . PRO A 1 105 ? -13.252 -10.697 8.179 1.00 94.69 105 PRO A N 1
ATOM 820 C CA . PRO A 1 105 ? -12.325 -11.508 7.389 1.00 94.69 105 PRO A CA 1
ATOM 821 C C . PRO A 1 105 ? -12.996 -12.226 6.211 1.00 94.69 105 PRO A C 1
ATOM 823 O O . PRO A 1 105 ? -12.394 -12.349 5.144 1.00 94.69 105 PRO A O 1
ATOM 826 N N . ALA A 1 106 ? -14.241 -12.684 6.385 1.00 95.19 106 ALA A N 1
ATOM 827 C CA . ALA A 1 106 ? -14.993 -13.374 5.342 1.00 95.19 106 ALA A CA 1
ATOM 828 C C . ALA A 1 106 ? -15.408 -12.410 4.222 1.00 95.19 106 ALA A C 1
ATOM 830 O O . ALA A 1 106 ? -15.220 -12.720 3.045 1.00 95.19 106 ALA A O 1
ATOM 831 N N . TRP A 1 107 ? -15.897 -11.215 4.572 1.00 95.56 107 TRP A N 1
ATOM 832 C CA . TRP A 1 107 ? -16.206 -10.169 3.594 1.00 95.56 107 TRP A CA 1
ATOM 833 C C . TRP A 1 107 ? -14.970 -9.764 2.799 1.00 95.56 107 TRP A C 1
ATOM 835 O O . TRP A 1 107 ? -15.027 -9.697 1.572 1.00 95.56 107 TRP A O 1
ATOM 845 N N . LEU A 1 108 ? -13.839 -9.557 3.479 1.00 95.06 108 LEU A N 1
ATOM 846 C CA . LEU A 1 108 ? -12.596 -9.163 2.830 1.00 95.06 108 LEU A CA 1
ATOM 847 C C . LEU A 1 108 ? -12.073 -10.248 1.880 1.00 95.06 108 LEU A C 1
ATOM 849 O O . LEU A 1 108 ? -11.642 -9.939 0.770 1.00 95.06 108 LEU A O 1
ATOM 853 N N . ALA A 1 109 ? -12.129 -11.519 2.290 1.00 93.50 109 ALA A N 1
ATOM 854 C CA . ALA A 1 109 ? -11.753 -12.639 1.432 1.00 93.50 109 ALA A CA 1
ATOM 855 C C . ALA A 1 109 ? -12.655 -12.743 0.193 1.00 93.50 109 ALA A C 1
ATOM 857 O O . ALA A 1 109 ? -12.149 -12.951 -0.909 1.00 93.50 109 ALA A O 1
ATOM 858 N N . ASN A 1 110 ? -13.966 -12.552 0.362 1.00 94.69 110 ASN A N 1
ATOM 859 C CA . ASN A 1 110 ? -14.924 -12.584 -0.737 1.00 94.69 110 ASN A CA 1
ATOM 860 C C . ASN A 1 110 ? -14.707 -11.431 -1.726 1.00 94.69 110 ASN A C 1
ATOM 862 O O . ASN A 1 110 ? -14.609 -11.671 -2.923 1.00 94.69 110 ASN A O 1
ATOM 866 N N . VAL A 1 111 ? -14.584 -10.193 -1.234 1.00 93.12 111 VAL A N 1
ATOM 867 C CA . VAL A 1 111 ? -14.390 -9.009 -2.088 1.00 93.12 111 VAL A CA 1
ATOM 868 C C . VAL A 1 111 ? -13.060 -9.069 -2.832 1.00 93.12 111 VAL A C 1
ATOM 870 O O . VAL A 1 111 ? -12.998 -8.625 -3.970 1.00 93.12 111 VAL A O 1
ATOM 873 N N . ARG A 1 112 ? -12.001 -9.626 -2.228 1.00 93.25 112 ARG A N 1
ATOM 874 C CA . ARG A 1 112 ? -10.695 -9.763 -2.890 1.00 93.25 112 ARG A CA 1
ATOM 875 C C . ARG A 1 112 ? -10.730 -10.719 -4.085 1.00 93.25 112 ARG A C 1
ATOM 877 O O . ARG A 1 112 ? -9.952 -10.540 -5.021 1.00 93.25 112 ARG A O 1
ATOM 884 N N . ASN A 1 113 ? -11.597 -11.728 -4.046 1.00 90.62 113 ASN A N 1
ATOM 885 C CA . ASN A 1 113 ? -11.643 -12.766 -5.064 1.00 90.62 113 ASN A CA 1
ATOM 886 C C . ASN A 1 113 ? -11.907 -12.159 -6.455 1.00 90.62 113 ASN A C 1
ATOM 888 O O . ASN A 1 113 ? -12.926 -11.510 -6.679 1.00 90.62 113 ASN A O 1
ATOM 892 N N . GLY A 1 114 ? -10.963 -12.349 -7.379 1.00 87.69 114 GLY A N 1
ATOM 893 C CA . GLY A 1 114 ? -11.056 -11.852 -8.753 1.00 87.69 114 GLY A CA 1
ATOM 894 C C . GLY A 1 114 ? -10.690 -10.376 -8.963 1.00 87.69 114 GLY A C 1
ATOM 895 O O . GLY A 1 114 ? -10.830 -9.891 -10.082 1.00 87.69 114 GLY A O 1
ATOM 896 N N . LEU A 1 115 ? -10.207 -9.650 -7.943 1.00 93.25 115 LEU A N 1
ATOM 897 C CA . LEU A 1 115 ? -9.762 -8.253 -8.114 1.00 93.25 115 LEU A CA 1
ATOM 898 C C . LEU A 1 115 ? -8.350 -8.115 -8.697 1.00 93.25 115 LEU A C 1
ATOM 900 O O . LEU A 1 115 ? -8.010 -7.062 -9.238 1.00 93.25 115 LEU A O 1
ATOM 904 N N . ALA A 1 116 ? -7.510 -9.137 -8.550 1.00 94.75 116 ALA A N 1
ATOM 905 C CA . ALA A 1 116 ? -6.131 -9.108 -9.014 1.00 94.75 116 ALA A CA 1
ATOM 906 C C . ALA A 1 116 ? -5.992 -9.662 -10.438 1.00 94.75 116 ALA A C 1
ATOM 908 O O . ALA A 1 116 ? -6.649 -10.631 -10.809 1.00 94.75 116 ALA A O 1
ATOM 909 N N . ALA A 1 117 ? -5.098 -9.054 -11.224 1.00 92.50 117 ALA A N 1
ATOM 910 C CA . ALA A 1 117 ? -4.844 -9.454 -12.609 1.00 92.50 117 ALA A CA 1
ATOM 911 C C . ALA A 1 117 ? -4.053 -10.769 -12.729 1.00 92.50 117 ALA A C 1
ATOM 913 O O . ALA A 1 117 ? -4.210 -11.504 -13.699 1.00 92.50 117 ALA A O 1
ATOM 914 N N . ASP A 1 118 ? -3.189 -11.051 -11.754 1.00 95.88 118 ASP A N 1
ATOM 915 C CA . ASP A 1 118 ? -2.329 -12.230 -11.703 1.00 95.88 118 ASP A CA 1
ATOM 916 C C . ASP A 1 118 ? -1.985 -12.579 -10.243 1.00 95.88 118 ASP A C 1
ATOM 918 O O . ASP A 1 118 ? -2.367 -11.870 -9.306 1.00 95.88 118 ASP A O 1
ATOM 922 N N . SER A 1 119 ? -1.248 -13.674 -10.039 1.00 96.06 119 SER A N 1
ATOM 923 C CA . SER A 1 119 ? -0.870 -14.153 -8.704 1.00 96.06 119 SER A CA 1
ATOM 924 C C . SER A 1 119 ? 0.066 -13.205 -7.946 1.00 96.06 119 SER A C 1
ATOM 926 O O . SER A 1 119 ? 0.002 -13.141 -6.719 1.00 96.06 119 SER A O 1
ATOM 928 N N . LEU A 1 120 ? 0.917 -12.443 -8.642 1.00 97.44 120 LEU A N 1
ATOM 929 C CA . LEU A 1 120 ? 1.803 -11.464 -8.008 1.00 97.44 120 LEU A CA 1
ATOM 930 C C . LEU A 1 120 ? 0.985 -10.296 -7.444 1.00 97.44 120 LEU A C 1
ATOM 932 O O . LEU A 1 120 ? 1.199 -9.876 -6.305 1.00 97.44 120 LEU A O 1
ATOM 936 N N . HIS A 1 121 ? 0.026 -9.800 -8.221 1.00 97.62 121 HIS A N 1
ATOM 937 C CA . HIS A 1 121 ? -0.894 -8.756 -7.792 1.00 97.62 121 HIS A CA 1
ATOM 938 C C . HIS A 1 121 ? -1.872 -9.253 -6.720 1.00 97.62 121 HIS A C 1
ATOM 940 O O . HIS A 1 121 ? -2.216 -8.476 -5.832 1.00 97.62 121 HIS A O 1
ATOM 946 N N . ASP A 1 122 ? -2.269 -10.530 -6.738 1.00 96.81 122 ASP A N 1
ATOM 947 C CA . ASP A 1 122 ? -3.108 -11.110 -5.681 1.00 96.81 122 ASP A CA 1
ATOM 948 C C . ASP A 1 122 ? -2.361 -11.159 -4.342 1.00 96.81 122 ASP A C 1
ATOM 950 O O . ASP A 1 122 ? -2.863 -10.669 -3.329 1.00 96.81 122 ASP A O 1
ATOM 954 N N . MET A 1 123 ? -1.104 -11.618 -4.341 1.00 97.12 123 MET A N 1
ATOM 955 C CA . MET A 1 123 ? -0.252 -11.568 -3.146 1.00 97.12 123 MET A CA 1
ATOM 956 C C . MET A 1 123 ? -0.056 -10.138 -2.630 1.00 97.12 123 MET A C 1
ATOM 958 O O . MET A 1 123 ? -0.115 -9.897 -1.421 1.00 97.12 123 MET A O 1
ATOM 962 N N . ALA A 1 124 ? 0.145 -9.172 -3.528 1.00 98.12 124 ALA A N 1
ATOM 963 C CA . ALA A 1 124 ? 0.241 -7.766 -3.150 1.00 98.12 124 ALA A CA 1
ATOM 964 C C . ALA A 1 124 ? -1.067 -7.254 -2.527 1.00 98.12 124 ALA A C 1
ATOM 966 O O . ALA A 1 124 ? -1.033 -6.552 -1.519 1.00 98.12 124 ALA A O 1
ATOM 967 N N . LEU A 1 125 ? -2.220 -7.643 -3.073 1.00 97.62 125 LEU A N 1
ATOM 968 C CA . LEU A 1 125 ? -3.528 -7.255 -2.553 1.00 97.62 125 LEU A CA 1
ATOM 969 C C . LEU A 1 125 ? -3.818 -7.884 -1.182 1.00 97.62 125 LEU A C 1
ATOM 971 O O . LEU A 1 125 ? -4.355 -7.210 -0.300 1.00 97.62 125 LEU A O 1
ATOM 975 N N . ILE A 1 126 ? -3.399 -9.133 -0.954 1.00 96.38 126 ILE A N 1
ATOM 976 C CA . ILE A 1 126 ? -3.394 -9.760 0.377 1.00 96.38 126 ILE A CA 1
ATOM 977 C C . ILE A 1 126 ? -2.529 -8.935 1.340 1.00 96.38 126 ILE A C 1
ATOM 979 O O . ILE A 1 126 ? -3.001 -8.542 2.407 1.00 96.38 126 ILE A O 1
ATOM 983 N N . ARG A 1 127 ? -1.290 -8.598 0.953 1.00 97.62 127 ARG A N 1
ATOM 984 C CA . ARG A 1 127 ? -0.374 -7.797 1.785 1.00 97.62 127 ARG A CA 1
ATOM 985 C C . ARG A 1 127 ? -0.927 -6.407 2.108 1.00 97.62 127 ARG A C 1
ATOM 987 O O . ARG A 1 127 ? -0.727 -5.930 3.225 1.00 97.62 127 ARG A O 1
ATOM 994 N N . ALA A 1 128 ? -1.596 -5.770 1.152 1.00 97.81 128 ALA A N 1
ATOM 995 C CA . ALA A 1 128 ? -2.176 -4.438 1.292 1.00 97.81 128 ALA A CA 1
ATOM 996 C C . ALA A 1 128 ? -3.394 -4.412 2.229 1.00 97.81 128 ALA A C 1
ATOM 998 O O . ALA A 1 128 ? -3.667 -3.384 2.843 1.00 97.81 128 ALA A O 1
ATOM 999 N N . SER A 1 129 ? -4.132 -5.521 2.329 1.00 96.44 129 SER A N 1
ATOM 1000 C CA . SER A 1 129 ? -5.411 -5.591 3.048 1.00 96.44 129 SER A CA 1
ATOM 1001 C C . SER A 1 129 ? -5.374 -6.397 4.351 1.00 96.44 129 SER A C 1
ATOM 1003 O O . SER A 1 129 ? -6.355 -6.379 5.091 1.00 96.44 129 SER A O 1
ATOM 1005 N N . GLY A 1 130 ? -4.259 -7.068 4.662 1.00 93.88 130 GLY A N 1
ATOM 1006 C CA . GLY A 1 130 ? -4.149 -8.015 5.782 1.00 93.88 130 GLY A CA 1
ATOM 1007 C C . GLY A 1 130 ? -4.552 -7.466 7.156 1.00 93.88 130 GLY A C 1
ATOM 1008 O O . GLY A 1 130 ? -5.173 -8.186 7.928 1.00 93.88 130 GLY A O 1
ATOM 1009 N N . GLU A 1 131 ? -4.286 -6.183 7.417 1.00 93.50 131 GLU A N 1
ATOM 1010 C CA . GLU A 1 131 ? -4.547 -5.530 8.714 1.00 93.50 131 GLU A CA 1
ATOM 1011 C C . GLU A 1 131 ? -5.858 -4.715 8.744 1.00 93.50 131 GLU A C 1
ATOM 1013 O O . GLU A 1 131 ? -6.120 -3.941 9.673 1.00 93.50 131 GLU A O 1
ATOM 1018 N N . LEU A 1 132 ? -6.704 -4.847 7.711 1.00 95.50 132 LEU A N 1
ATOM 1019 C CA . LEU A 1 132 ? -7.994 -4.153 7.682 1.00 95.50 132 LEU A CA 1
ATOM 1020 C C . LEU A 1 132 ? -8.932 -4.671 8.777 1.00 95.50 132 LEU A C 1
ATOM 1022 O O . LEU A 1 132 ? -9.581 -3.862 9.437 1.00 95.50 132 LEU A O 1
ATOM 1026 N N . CYS A 1 133 ? -8.967 -5.984 9.002 1.00 95.44 133 CYS A N 1
ATOM 1027 C CA . CYS A 1 133 ? -9.790 -6.611 10.034 1.00 95.44 1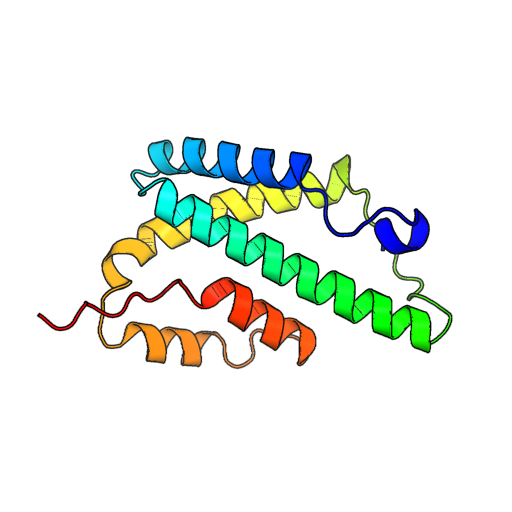33 CYS A CA 1
ATOM 1028 C C . CYS A 1 133 ? -8.967 -6.889 11.293 1.00 95.44 133 CYS A C 1
ATOM 1030 O O . CYS A 1 133 ? -7.964 -7.596 11.235 1.00 95.44 133 CYS A O 1
ATOM 1032 N N . ILE A 1 134 ? -9.429 -6.401 12.441 1.00 90.44 134 ILE A N 1
ATOM 1033 C CA . ILE A 1 134 ? -8.809 -6.641 13.743 1.00 90.44 134 ILE A CA 1
ATOM 1034 C C . ILE A 1 134 ? -9.648 -7.679 14.479 1.00 90.44 134 ILE A C 1
ATOM 1036 O O . ILE A 1 134 ? -10.831 -7.469 14.737 1.00 90.44 134 ILE A O 1
ATOM 1040 N N . ARG A 1 135 ? -9.035 -8.796 14.872 1.00 79.62 135 ARG A N 1
ATOM 1041 C CA . ARG A 1 135 ? -9.692 -9.723 15.799 1.00 79.62 135 ARG A CA 1
ATOM 1042 C C . ARG A 1 135 ? -9.741 -9.075 17.177 1.00 79.62 135 ARG A C 1
ATOM 1044 O O . ARG A 1 135 ? -8.703 -8.658 17.690 1.00 79.62 135 ARG A O 1
ATOM 1051 N N . ALA A 1 136 ? -10.924 -9.020 17.785 1.00 67.00 136 ALA A N 1
ATOM 1052 C CA . ALA A 1 136 ? -11.032 -8.664 19.193 1.00 67.00 136 ALA A CA 1
ATOM 1053 C C . ALA A 1 136 ? -10.116 -9.592 20.011 1.00 67.00 136 ALA A C 1
ATOM 1055 O O . ALA A 1 136 ? -10.095 -10.806 19.787 1.00 67.00 136 ALA A O 1
ATOM 1056 N N . LYS A 1 137 ? -9.323 -9.023 20.927 1.00 59.31 137 LYS A N 1
ATOM 1057 C CA . LYS A 1 137 ? -8.562 -9.833 21.886 1.00 59.31 137 LYS A CA 1
ATOM 1058 C C . LYS A 1 137 ? -9.555 -10.691 22.668 1.00 59.31 137 LYS A C 1
ATOM 1060 O O . LYS A 1 137 ? -10.560 -10.169 23.144 1.00 59.31 137 LYS A O 1
ATOM 1065 N N . ALA A 1 138 ? -9.262 -11.983 22.800 1.00 56.22 138 ALA A N 1
ATOM 1066 C CA . ALA A 1 138 ? -9.923 -12.790 23.816 1.00 56.22 138 ALA A CA 1
ATOM 1067 C C . ALA A 1 138 ? -9.628 -12.144 25.180 1.00 56.22 138 ALA A C 1
ATOM 1069 O O . ALA A 1 138 ? -8.464 -11.843 25.463 1.00 56.22 138 ALA A O 1
ATOM 1070 N N . LEU A 1 139 ? -10.690 -11.848 25.934 1.00 50.19 139 LEU A N 1
ATOM 1071 C CA . LEU A 1 139 ? -10.614 -11.396 27.324 1.00 50.19 139 LEU A CA 1
ATOM 1072 C C . LEU A 1 139 ? -9.992 -12.482 28.205 1.00 50.19 139 LEU A C 1
ATOM 1074 O O . LEU A 1 139 ? -10.290 -13.672 27.953 1.00 50.19 139 LEU A O 1
#

Organism: Pseudomonas fluorescens (NCBI:txid294)

Sequence (139 aa):
MTKWDSGKPIQDSPREAQVIANARTLATEHKLDPDDVAQLIAAQMEANKLVQYGLLAQWQAAGAAPDTPRPDLGKQIRPRLDELQKRLLQQYAAFAPYRQDPNCPAWLANVRNGLAADSLHDMALIRASGELCIRAKAL

Radius of gyration: 16.84 Å; chains: 1; bounding box: 36×30×51 Å

pLDDT: mean 91.77, std 8.09, range [50.19, 98.12]

InterPro domains:
  IPR002701 Chorismate mutase II, prokaryotic-type [PF01817] (3-53)
  IPR002701 Chorismate mutase II, prokaryotic-type [PS51168] (1-56)
  IPR002701 Chorismate mutase II, prokaryotic-type [SM00830] (2-55)
  IPR008240 Chorismate mutase, periplasmic [TIGR01806] (3-92)
  IPR036263 Chorismate mutase type II superfamily [SSF48600] (2-133)
  IPR036979 Chorismate mutase domain superfamily [G3DSA:1.20.59.10] (1-135)
  IPR051331 Chorismate mutase-related enzymes [PTHR38041] (3-69)

Foldseek 3Di:
DVCVVVVDDLDDPVVLVVVLVVQLVVCVVLVHHSVLSSVLSVLLSVLVSLLVVVQVVVQVVVVHHDPPDDDDCPPPVVVVVVVVSVVVSNVLSVLVVCLAPPCVVVVLVVVLPPPAPDPSNSVSSCSSCVNSHDHDDDD